Protein AF-A0A2V8MQG1-F1 (afdb_monomer)

Foldseek 3Di:
DDDPPPDQWDQDPVRFIDGPPPRAGLVRVCVVVVVQDSVNSVVVVVVCVVCVVVVVVVVVVVVVVVVVVVVPDDQDPVNVVVVVVVVVVVVVD

pLDDT: mean 71.58, std 17.95, range [27.94, 92.44]

Secondary structure (DSSP, 8-state):
-------SEEE-TTS-EEETTT---HHHHHHH-TTS-HHHHHHHHHHHHHTHHHHHHHHHHHHHHHHHHHHHS---HHHHHHHHHHHHHHH--

Solvent-accessible surface area (backbone atoms only — not comparable to full-atom values): 5727 Å² total; per-residue (Å²): 136,91,78,85,86,69,63,68,63,46,67,47,101,85,72,49,64,37,39,77,89,66,84,52,51,70,74,48,49,35,72,76,36,76,88,51,49,71,67,56,54,51,50,52,52,52,52,42,67,79,40,39,69,63,52,52,53,48,52,53,50,53,53,50,51,53,50,51,54,59,69,70,50,75,84,44,74,66,59,54,54,53,51,51,54,50,51,57,60,62,73,77,108

Structure (mmCIF, N/CA/C/O backbone):
data_AF-A0A2V8MQG1-F1
#
_entry.id   AF-A0A2V8MQG1-F1
#
loop_
_atom_site.group_PDB
_atom_site.id
_atom_site.type_symbol
_atom_site.label_atom_id
_atom_site.label_alt_id
_atom_site.label_comp_id
_atom_site.label_asym_id
_atom_site.label_entity_id
_atom_site.label_seq_id
_atom_site.pdbx_PDB_ins_code
_atom_site.Cartn_x
_atom_site.Cartn_y
_atom_site.Cartn_z
_atom_site.occupancy
_atom_site.B_iso_or_equiv
_atom_site.auth_seq_id
_atom_site.auth_comp_id
_atom_site.auth_asym_id
_atom_site.auth_atom_id
_atom_site.pdbx_PDB_model_num
ATOM 1 N N . MET A 1 1 ? 0.584 22.951 12.114 1.00 27.94 1 MET A N 1
ATOM 2 C CA . MET A 1 1 ? -0.155 21.784 12.643 1.00 27.94 1 MET A CA 1
ATOM 3 C C . MET A 1 1 ? -0.034 20.698 11.583 1.00 27.94 1 MET A C 1
ATOM 5 O O . MET A 1 1 ? -0.280 20.999 10.425 1.00 27.94 1 MET A O 1
ATOM 9 N N . VAL A 1 2 ? 0.569 19.566 11.946 1.00 35.22 2 VAL A N 1
ATOM 10 C CA . VAL A 1 2 ? 1.416 18.703 11.096 1.00 35.22 2 VAL A CA 1
ATOM 11 C C . VAL A 1 2 ? 0.609 17.685 10.285 1.00 35.22 2 VAL A C 1
ATOM 13 O O . VAL A 1 2 ? -0.196 16.970 10.868 1.00 35.22 2 VAL A O 1
ATOM 16 N N . ALA A 1 3 ? 0.902 17.556 8.989 1.00 28.27 3 ALA A N 1
ATOM 17 C CA . ALA A 1 3 ? 0.665 16.336 8.212 1.00 28.27 3 ALA A CA 1
ATOM 18 C C . ALA A 1 3 ? 1.657 16.299 7.037 1.00 28.27 3 ALA A C 1
ATOM 20 O O . ALA A 1 3 ? 1.369 16.757 5.935 1.00 28.27 3 ALA A O 1
ATOM 21 N N . ALA A 1 4 ? 2.876 15.836 7.316 1.00 35.56 4 ALA A N 1
ATOM 22 C CA . ALA A 1 4 ? 3.882 15.572 6.298 1.00 35.56 4 ALA A CA 1
ATOM 23 C C . ALA A 1 4 ? 3.519 14.267 5.571 1.00 35.56 4 ALA A C 1
ATOM 25 O O . ALA A 1 4 ? 3.865 13.184 6.033 1.00 35.56 4 ALA A O 1
ATOM 26 N N . LEU A 1 5 ? 2.828 14.375 4.436 1.00 41.69 5 LEU A N 1
ATOM 27 C CA . LEU A 1 5 ? 2.846 13.358 3.380 1.00 41.69 5 LEU A CA 1
ATOM 28 C C . LEU A 1 5 ? 4.164 13.514 2.604 1.00 41.69 5 LEU A C 1
ATOM 30 O O . LEU A 1 5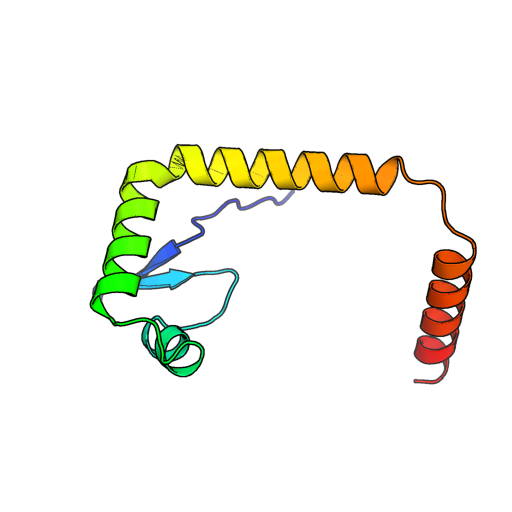 ? 4.190 13.918 1.447 1.00 41.69 5 LEU A O 1
ATOM 34 N N . ASN A 1 6 ? 5.283 13.278 3.289 1.00 41.28 6 ASN A N 1
ATOM 35 C CA . ASN A 1 6 ? 6.590 13.228 2.649 1.00 41.28 6 ASN A CA 1
ATOM 36 C C . ASN A 1 6 ? 6.810 11.796 2.165 1.00 41.28 6 ASN A C 1
ATOM 38 O O . ASN A 1 6 ? 7.008 10.896 2.977 1.00 41.28 6 ASN A O 1
ATOM 42 N N . SER A 1 7 ? 6.729 11.627 0.845 1.00 46.34 7 SER A N 1
ATOM 43 C CA . SER A 1 7 ? 7.427 10.617 0.045 1.00 46.34 7 SER A CA 1
ATOM 44 C C . SER A 1 7 ? 7.559 9.237 0.702 1.00 46.34 7 SER A C 1
ATOM 46 O O . SER A 1 7 ? 8.503 8.960 1.439 1.00 46.34 7 SER A O 1
ATOM 48 N N . LEU A 1 8 ? 6.630 8.331 0.385 1.00 52.06 8 LEU A N 1
ATOM 49 C CA . LEU A 1 8 ? 6.628 6.966 0.923 1.00 52.06 8 LEU A CA 1
ATOM 50 C C . LEU A 1 8 ? 7.845 6.132 0.474 1.00 52.06 8 LEU A C 1
ATOM 52 O O . LEU A 1 8 ? 8.119 5.094 1.079 1.00 52.06 8 LEU A O 1
ATOM 56 N N . VAL A 1 9 ? 8.612 6.596 -0.523 1.00 49.50 9 VAL A N 1
ATOM 57 C CA . VAL A 1 9 ? 9.888 5.987 -0.906 1.00 49.50 9 VAL A CA 1
ATOM 58 C C . VAL A 1 9 ? 10.966 7.044 -1.193 1.00 49.50 9 VAL A C 1
ATOM 60 O O . VAL A 1 9 ? 10.841 7.798 -2.155 1.00 49.50 9 VAL A O 1
ATOM 63 N N . GLU A 1 10 ? 12.036 7.092 -0.393 1.00 53.31 10 GLU A N 1
ATOM 64 C CA . GLU A 1 10 ? 13.193 7.987 -0.591 1.00 53.31 10 GLU A CA 1
ATOM 65 C C . GLU A 1 10 ? 14.398 7.204 -1.127 1.00 53.31 10 GLU A C 1
ATOM 67 O O . GLU A 1 10 ? 14.731 6.148 -0.604 1.00 53.31 10 GLU A O 1
ATOM 72 N N . VAL A 1 11 ? 15.065 7.687 -2.174 1.00 52.59 11 VAL A N 1
ATOM 73 C CA . VAL A 1 11 ? 16.276 7.046 -2.717 1.00 52.59 11 VAL A CA 1
ATOM 74 C C . VAL A 1 11 ? 17.503 7.766 -2.159 1.00 52.59 11 VAL A C 1
ATOM 76 O O . VAL A 1 11 ? 17.607 8.982 -2.301 1.00 52.59 11 VAL A O 1
ATOM 79 N N . ASP A 1 12 ? 18.416 7.040 -1.511 1.00 60.59 12 ASP A N 1
ATOM 80 C CA . ASP A 1 12 ? 19.662 7.622 -0.992 1.00 60.59 12 ASP A CA 1
ATOM 81 C C . ASP A 1 12 ? 20.695 7.909 -2.102 1.00 60.59 12 ASP A C 1
ATOM 83 O O . ASP A 1 12 ? 20.553 7.475 -3.246 1.00 60.59 12 ASP A O 1
ATOM 87 N N . GLU A 1 13 ? 21.779 8.622 -1.766 1.00 50.47 13 GLU A N 1
ATOM 88 C CA . GLU A 1 13 ? 22.885 8.954 -2.690 1.00 50.47 13 GLU A CA 1
ATOM 89 C C . GLU A 1 13 ? 23.588 7.716 -3.291 1.00 50.47 13 GLU A C 1
ATOM 91 O O . GLU A 1 13 ? 24.386 7.840 -4.218 1.00 50.47 13 GLU A O 1
ATOM 96 N N . SER A 1 14 ? 23.286 6.513 -2.791 1.00 55.69 14 SER A N 1
ATOM 97 C CA . SER A 1 14 ? 23.784 5.234 -3.308 1.00 55.69 14 SER A CA 1
ATOM 98 C C . SER A 1 14 ? 22.788 4.528 -4.242 1.00 55.69 14 SER A C 1
ATOM 100 O O . SER A 1 14 ? 23.064 3.417 -4.698 1.00 55.69 14 SER A O 1
ATOM 102 N N . GLY A 1 15 ? 21.637 5.143 -4.537 1.00 57.25 15 GLY A N 1
ATOM 103 C CA . GLY A 1 15 ? 20.597 4.585 -5.401 1.00 57.25 15 GLY A CA 1
ATOM 104 C C . GLY A 1 15 ? 19.700 3.548 -4.718 1.00 57.25 15 GLY A C 1
ATOM 105 O O . GLY A 1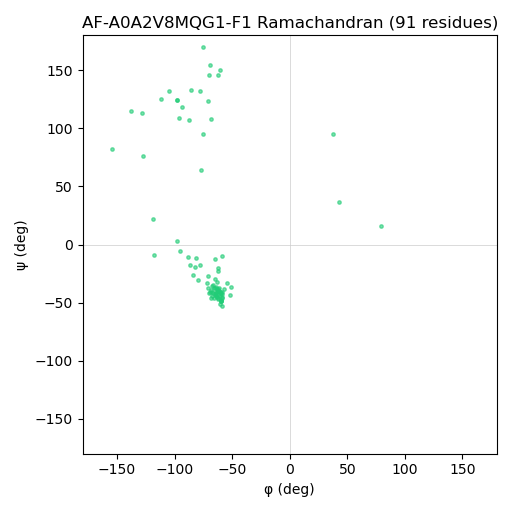 15 ? 19.021 2.785 -5.406 1.00 57.25 15 GLY A O 1
ATOM 106 N N . VAL A 1 16 ? 19.693 3.473 -3.382 1.00 56.31 16 VAL A N 1
ATOM 107 C CA . VAL A 1 16 ? 18.869 2.513 -2.637 1.00 56.31 16 VAL A CA 1
ATOM 108 C C . VAL A 1 16 ? 17.584 3.182 -2.160 1.00 56.31 16 VAL A C 1
ATOM 110 O O . VAL A 1 16 ? 17.620 4.190 -1.464 1.00 56.31 16 VAL A O 1
ATOM 113 N N . ALA A 1 17 ? 16.446 2.5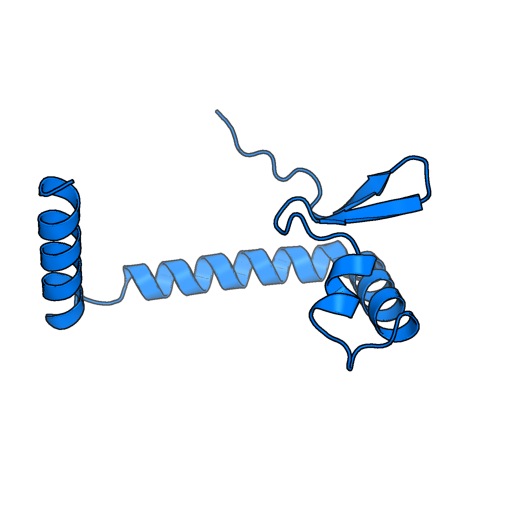91 -2.522 1.00 56.38 17 ALA A N 1
ATOM 114 C CA . ALA A 1 17 ? 15.116 3.039 -2.122 1.00 56.38 17 ALA A CA 1
ATOM 115 C C . ALA A 1 17 ? 14.773 2.629 -0.672 1.00 56.38 17 ALA A C 1
ATOM 117 O O . ALA A 1 17 ? 14.925 1.465 -0.284 1.00 56.38 17 ALA A O 1
ATOM 118 N N . TRP A 1 18 ? 14.276 3.584 0.111 1.00 51.03 18 TRP A N 1
ATOM 119 C CA . TRP A 1 18 ? 13.868 3.493 1.512 1.00 51.03 18 TRP A CA 1
ATOM 120 C C . TRP A 1 18 ? 12.357 3.649 1.625 1.00 51.03 18 TRP A C 1
ATOM 122 O O . TRP A 1 18 ? 11.842 4.671 1.202 1.00 51.03 18 TRP A O 1
ATOM 132 N N . ILE A 1 19 ? 11.647 2.707 2.256 1.00 53.69 19 ILE A N 1
ATOM 133 C CA . ILE A 1 19 ? 10.219 2.876 2.583 1.00 53.69 19 ILE A CA 1
ATOM 134 C C . ILE A 1 19 ? 10.099 3.377 4.024 1.00 53.69 19 ILE A C 1
ATOM 136 O O . ILE A 1 19 ? 10.348 2.621 4.972 1.00 53.69 19 ILE A O 1
ATOM 140 N N . SER A 1 20 ? 9.707 4.641 4.192 1.00 48.38 20 SER A N 1
ATOM 141 C CA . SER A 1 20 ? 9.657 5.344 5.486 1.00 48.38 20 SER A CA 1
ATOM 142 C C . SER A 1 20 ? 8.687 4.708 6.498 1.00 48.38 20 SER A C 1
ATOM 144 O O . SER A 1 20 ? 8.892 4.829 7.704 1.00 48.38 20 SER A O 1
ATOM 146 N N . GLY A 1 21 ? 7.693 3.940 6.035 1.00 45.31 21 GLY A N 1
ATOM 147 C CA . GLY A 1 21 ? 6.742 3.219 6.891 1.00 45.31 21 GLY A CA 1
ATOM 148 C C . GLY A 1 21 ? 7.171 1.821 7.368 1.00 45.31 21 GLY A C 1
ATOM 149 O O . GLY A 1 21 ? 6.590 1.319 8.327 1.00 45.31 21 GLY A O 1
ATOM 150 N N . ALA A 1 22 ? 8.164 1.175 6.736 1.00 43.03 22 ALA A N 1
ATOM 151 C CA . ALA A 1 22 ? 8.442 -0.257 6.949 1.00 43.03 22 ALA A CA 1
ATOM 152 C C . ALA A 1 22 ? 9.825 -0.582 7.545 1.00 43.03 22 ALA A C 1
ATOM 154 O O . ALA A 1 22 ? 10.071 -1.739 7.886 1.00 43.03 22 ALA A O 1
ATOM 155 N N . ASN A 1 23 ? 10.738 0.394 7.663 1.00 43.50 23 ASN A N 1
ATOM 156 C CA . ASN A 1 23 ? 12.105 0.222 8.198 1.00 43.50 23 ASN A CA 1
ATOM 157 C C . ASN A 1 23 ? 12.825 -1.056 7.695 1.00 43.50 23 ASN A C 1
ATOM 159 O O . ASN A 1 23 ? 13.526 -1.738 8.442 1.00 43.50 23 ASN A O 1
ATOM 163 N N . THR A 1 24 ? 12.604 -1.426 6.431 1.00 45.84 24 THR A N 1
ATOM 164 C CA . THR A 1 24 ? 13.049 -2.701 5.855 1.00 45.84 24 THR A CA 1
ATOM 165 C C . THR A 1 24 ? 13.805 -2.413 4.563 1.00 45.84 24 THR A C 1
ATOM 167 O O . THR A 1 24 ? 13.230 -1.933 3.590 1.00 45.84 24 THR A O 1
ATOM 170 N N . LYS A 1 25 ? 15.115 -2.692 4.546 1.00 56.28 25 LYS A N 1
ATOM 171 C CA . LYS A 1 25 ? 15.951 -2.597 3.335 1.00 56.28 25 LYS A CA 1
ATOM 172 C C . LYS A 1 25 ? 15.423 -3.562 2.262 1.00 56.28 25 LYS A C 1
ATOM 174 O O . LYS A 1 25 ? 14.972 -4.649 2.601 1.00 56.28 25 LYS A O 1
ATOM 179 N N . VAL A 1 26 ? 15.593 -3.262 0.972 1.00 54.59 26 VAL A N 1
ATOM 180 C CA . VAL A 1 26 ? 15.263 -4.196 -0.138 1.00 54.59 26 VAL A CA 1
ATOM 181 C C . VAL A 1 26 ? 15.894 -5.589 0.066 1.00 54.59 26 VAL A C 1
ATOM 183 O O . VAL A 1 26 ? 15.267 -6.618 -0.177 1.00 54.59 26 VAL A O 1
ATOM 186 N N . LYS A 1 27 ? 17.114 -5.637 0.622 1.00 52.09 27 LYS A N 1
ATOM 187 C CA . LYS A 1 27 ? 17.790 -6.887 1.024 1.00 52.09 27 LYS A CA 1
ATOM 188 C C . LYS A 1 27 ? 17.059 -7.660 2.130 1.00 52.09 27 LYS A C 1
ATOM 190 O O . LYS A 1 27 ? 17.110 -8.884 2.163 1.00 52.09 27 LYS A O 1
ATOM 195 N N . GLU A 1 28 ? 16.387 -6.953 3.026 1.00 55.19 28 GLU A N 1
ATOM 196 C CA . GLU A 1 28 ? 15.625 -7.524 4.133 1.00 55.19 28 GLU A CA 1
ATOM 197 C C . GLU A 1 28 ? 14.252 -8.042 3.666 1.00 55.19 28 GLU A C 1
ATOM 199 O O . GLU A 1 28 ? 13.802 -9.075 4.156 1.00 55.19 28 GLU A O 1
ATOM 204 N N . MET A 1 29 ? 13.644 -7.439 2.633 1.00 56.91 29 MET A N 1
ATOM 205 C CA . MET A 1 29 ? 12.426 -7.984 2.011 1.00 56.91 29 MET A CA 1
ATOM 206 C C . MET A 1 29 ? 12.647 -9.367 1.395 1.00 56.91 29 MET A C 1
ATOM 208 O O . MET A 1 29 ? 11.811 -10.249 1.554 1.00 56.91 29 MET A O 1
ATOM 212 N N . HIS A 1 30 ? 13.789 -9.603 0.749 1.00 57.31 30 HIS A N 1
ATOM 213 C CA . HIS A 1 30 ? 14.129 -10.938 0.240 1.00 57.31 30 HIS A CA 1
ATOM 214 C C . HIS A 1 30 ? 14.325 -11.964 1.348 1.00 57.31 30 HIS A C 1
ATOM 216 O O . HIS A 1 30 ? 13.941 -13.122 1.212 1.00 57.31 30 HIS A O 1
ATOM 222 N N . ARG A 1 31 ? 14.917 -11.530 2.465 1.00 58.94 31 ARG A N 1
ATOM 223 C CA . ARG A 1 31 ? 15.118 -12.380 3.638 1.00 58.94 31 ARG A CA 1
ATOM 224 C C . ARG A 1 31 ? 13.779 -12.813 4.241 1.00 58.94 31 ARG A C 1
ATOM 226 O O . ARG A 1 31 ? 13.666 -13.944 4.703 1.00 58.94 31 ARG A O 1
ATOM 233 N N . GLN A 1 32 ? 12.781 -11.929 4.217 1.00 64.31 32 GLN A N 1
ATOM 234 C CA . GLN A 1 32 ? 11.427 -12.189 4.718 1.00 64.31 32 GLN A CA 1
ATOM 235 C C . GLN A 1 32 ? 10.525 -12.898 3.692 1.00 64.31 32 GLN A C 1
ATOM 237 O O . GLN A 1 32 ? 9.638 -13.656 4.078 1.00 64.31 32 GLN A O 1
ATOM 242 N N . HIS A 1 33 ? 10.798 -12.734 2.394 1.00 64.88 33 HIS A N 1
ATOM 243 C CA . HIS A 1 33 ? 10.079 -13.376 1.292 1.00 64.88 33 HIS A CA 1
ATOM 244 C C . HIS A 1 33 ? 11.053 -14.101 0.344 1.00 64.88 33 HIS A C 1
ATOM 246 O O . HIS A 1 33 ? 11.301 -13.630 -0.768 1.00 64.88 33 HIS A O 1
ATOM 252 N N . PRO A 1 34 ? 11.580 -15.282 0.736 1.00 71.81 34 PRO A N 1
ATOM 253 C CA . PRO A 1 34 ? 12.614 -15.991 -0.033 1.00 71.81 34 PRO A CA 1
ATOM 254 C C . PRO A 1 34 ? 12.168 -16.430 -1.433 1.00 71.81 34 PRO A C 1
ATOM 256 O O . PRO A 1 34 ? 12.992 -16.717 -2.295 1.00 71.81 34 PRO A O 1
ATOM 259 N N . HIS A 1 35 ? 10.853 -16.507 -1.654 1.00 76.25 35 HIS A N 1
ATOM 260 C CA . HIS A 1 35 ? 10.233 -16.887 -2.923 1.00 76.25 35 HIS A CA 1
ATOM 261 C C . HIS A 1 35 ? 10.152 -15.729 -3.929 1.00 76.25 35 HIS A C 1
ATOM 263 O O . HIS A 1 35 ? 9.843 -15.967 -5.094 1.00 76.25 35 HIS A O 1
ATOM 269 N N . LEU A 1 36 ? 10.419 -14.490 -3.504 1.00 77.56 36 LEU A N 1
ATOM 270 C CA . LEU A 1 36 ? 10.480 -13.335 -4.393 1.00 77.56 36 LEU A CA 1
ATOM 271 C C . LEU A 1 36 ? 11.921 -13.119 -4.841 1.00 77.56 36 LEU A C 1
ATOM 273 O O . LEU A 1 36 ? 12.806 -12.850 -4.029 1.00 77.56 36 LEU A O 1
ATOM 277 N N . SER A 1 37 ? 12.161 -13.218 -6.145 1.00 81.44 37 SER A N 1
ATOM 278 C CA . SER A 1 37 ? 13.467 -12.900 -6.721 1.00 81.44 37 SER A CA 1
ATOM 279 C C . SER A 1 37 ? 13.760 -11.399 -6.642 1.00 81.44 37 SER A C 1
ATOM 281 O O . SER A 1 37 ? 12.852 -10.567 -6.672 1.00 81.44 37 SER A O 1
ATOM 283 N N . MET A 1 38 ? 15.047 -11.038 -6.624 1.00 74.88 38 MET A N 1
ATOM 284 C CA . MET A 1 38 ? 15.485 -9.638 -6.737 1.00 74.88 38 MET A CA 1
ATOM 285 C C . MET A 1 38 ? 14.861 -8.934 -7.943 1.00 74.88 38 MET A C 1
ATOM 287 O O . MET A 1 3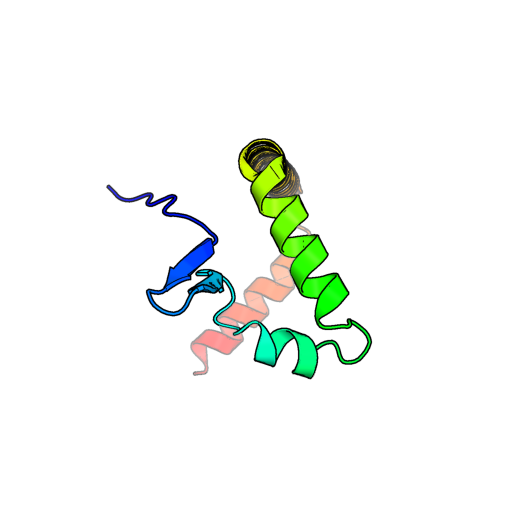8 ? 14.378 -7.814 -7.816 1.00 74.88 38 MET A O 1
ATOM 291 N N . ALA A 1 39 ? 14.812 -9.609 -9.094 1.00 80.94 39 ALA A N 1
ATOM 292 C CA . ALA A 1 39 ? 14.223 -9.060 -10.310 1.00 80.94 39 ALA A CA 1
ATOM 293 C C . ALA A 1 39 ? 12.734 -8.719 -10.135 1.00 80.94 39 ALA A C 1
ATOM 295 O O . ALA A 1 39 ? 12.299 -7.662 -10.577 1.00 80.94 39 ALA A O 1
ATOM 296 N N . GLN A 1 40 ? 11.964 -9.566 -9.445 1.00 80.69 40 GLN A N 1
ATOM 297 C CA . GLN A 1 40 ? 10.549 -9.305 -9.162 1.00 80.69 40 GLN A CA 1
ATOM 298 C C . GLN A 1 40 ? 10.355 -8.138 -8.193 1.00 80.69 40 GLN A C 1
ATOM 300 O O . GLN A 1 40 ? 9.452 -7.333 -8.398 1.00 80.69 40 GLN A O 1
ATOM 305 N N . ILE A 1 41 ? 11.208 -8.012 -7.171 1.00 79.75 41 ILE A N 1
ATOM 306 C CA . ILE A 1 41 ? 11.151 -6.876 -6.240 1.00 79.75 41 ILE A CA 1
ATOM 307 C C . ILE A 1 41 ? 11.454 -5.569 -6.983 1.00 79.75 41 ILE A C 1
ATOM 309 O O . ILE A 1 41 ? 10.722 -4.595 -6.837 1.00 79.75 41 ILE A O 1
ATOM 313 N N . HIS A 1 42 ? 12.481 -5.556 -7.837 1.00 80.25 42 HIS A N 1
ATOM 314 C CA . HIS A 1 42 ? 12.792 -4.389 -8.663 1.00 80.25 42 HIS A CA 1
ATOM 315 C C . HIS A 1 42 ? 11.680 -4.059 -9.664 1.00 80.25 42 HIS A C 1
ATOM 317 O O . HIS A 1 42 ? 11.344 -2.889 -9.815 1.00 80.25 42 HIS A O 1
ATOM 323 N N . ALA A 1 43 ? 11.075 -5.063 -10.304 1.00 85.12 43 ALA A N 1
ATOM 324 C CA . ALA A 1 43 ? 9.954 -4.856 -11.218 1.00 85.12 43 ALA A CA 1
ATOM 325 C C . ALA A 1 43 ? 8.729 -4.263 -10.505 1.00 85.12 43 ALA A C 1
ATOM 3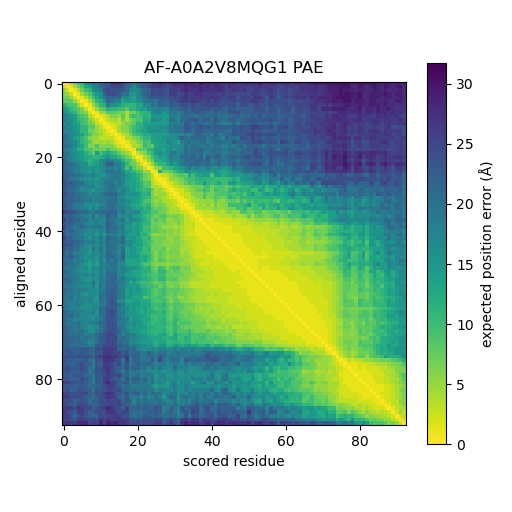27 O O . ALA A 1 43 ? 8.102 -3.347 -11.028 1.00 85.12 43 ALA A O 1
ATOM 328 N N . ALA A 1 44 ? 8.417 -4.734 -9.294 1.00 83.62 44 ALA A N 1
ATOM 329 C CA . ALA A 1 44 ? 7.319 -4.197 -8.495 1.00 83.62 44 ALA A CA 1
ATOM 330 C C . ALA A 1 44 ? 7.556 -2.731 -8.097 1.00 83.62 44 ALA A C 1
ATOM 332 O O . ALA A 1 44 ? 6.644 -1.914 -8.190 1.00 83.62 44 ALA A O 1
ATOM 333 N N . LEU A 1 45 ? 8.784 -2.384 -7.697 1.00 83.25 45 LEU A N 1
ATOM 334 C CA . LEU A 1 45 ? 9.145 -1.002 -7.373 1.00 83.25 45 LEU A CA 1
ATOM 335 C C . LEU A 1 45 ? 9.110 -0.096 -8.608 1.00 83.25 45 LEU A C 1
ATOM 337 O O . LEU A 1 45 ? 8.603 1.017 -8.523 1.00 83.25 45 LEU A O 1
ATOM 341 N N . ALA A 1 46 ? 9.604 -0.569 -9.755 1.00 87.62 46 ALA A N 1
ATOM 342 C CA . ALA A 1 46 ? 9.540 0.180 -11.009 1.00 87.62 46 ALA A CA 1
ATOM 343 C C . ALA A 1 46 ? 8.087 0.482 -11.403 1.00 87.62 46 ALA A C 1
ATOM 345 O O . ALA A 1 46 ? 7.744 1.638 -11.633 1.00 87.62 46 ALA A O 1
ATOM 346 N N . TYR A 1 47 ? 7.222 -0.535 -11.362 1.00 87.88 47 TYR A N 1
ATOM 347 C CA . TYR A 1 47 ? 5.794 -0.374 -11.625 1.00 87.88 47 TYR A CA 1
ATOM 348 C C . TYR A 1 47 ? 5.136 0.616 -10.654 1.00 87.88 47 TYR A C 1
ATOM 350 O O . TYR A 1 47 ? 4.331 1.448 -11.064 1.00 87.88 47 TYR A O 1
ATOM 358 N N . TYR A 1 48 ? 5.496 0.569 -9.367 1.00 85.12 48 TYR A N 1
ATOM 359 C CA . TYR A 1 48 ? 4.988 1.532 -8.393 1.00 85.12 48 TYR A CA 1
ATOM 360 C C . TYR A 1 48 ? 5.356 2.966 -8.769 1.00 85.12 48 TYR A C 1
ATOM 362 O O . TYR A 1 48 ? 4.485 3.824 -8.768 1.00 85.12 48 TYR A O 1
ATOM 370 N N . TYR A 1 49 ? 6.612 3.236 -9.125 1.00 84.69 49 TYR A N 1
ATOM 371 C CA . TYR A 1 49 ? 7.031 4.593 -9.479 1.00 84.69 49 TYR A CA 1
ATOM 372 C C . TYR A 1 49 ? 6.389 5.103 -10.770 1.00 84.69 49 TYR A C 1
ATOM 374 O O . TYR A 1 49 ? 6.068 6.285 -10.863 1.00 84.69 49 TYR A O 1
ATOM 382 N N . GLU A 1 50 ? 6.159 4.224 -11.745 1.00 92.19 50 GLU A N 1
ATOM 383 C CA . GLU A 1 50 ? 5.438 4.565 -12.976 1.00 92.19 50 GLU A CA 1
ATOM 384 C C . GLU A 1 50 ? 3.966 4.926 -12.710 1.00 92.19 50 GLU A C 1
ATOM 386 O O . GLU A 1 50 ? 3.400 5.759 -13.416 1.00 92.19 50 GLU A O 1
ATOM 391 N N . HIS A 1 51 ? 3.363 4.353 -11.663 1.00 92.19 51 HIS A N 1
ATOM 392 C CA . HIS A 1 51 ? 1.943 4.500 -11.322 1.00 92.19 51 HIS A CA 1
ATOM 393 C C . HIS A 1 51 ? 1.700 5.133 -9.946 1.00 92.19 51 HIS A C 1
ATOM 395 O O . HIS A 1 51 ? 0.630 4.962 -9.357 1.00 92.19 51 HIS A O 1
ATOM 401 N N . GLN A 1 52 ? 2.681 5.867 -9.419 1.00 87.00 52 GLN A N 1
ATOM 402 C CA . GLN A 1 52 ? 2.700 6.245 -8.008 1.00 87.00 52 GLN A CA 1
ATOM 403 C C . GLN A 1 52 ? 1.459 7.046 -7.608 1.00 87.00 52 GLN A C 1
ATOM 405 O O . GLN A 1 52 ? 0.822 6.731 -6.611 1.00 87.00 52 GLN A O 1
ATOM 410 N N . ALA A 1 53 ? 1.081 8.042 -8.410 1.00 89.44 53 ALA A N 1
ATOM 411 C CA . ALA A 1 53 ? -0.070 8.889 -8.113 1.00 89.44 53 ALA A CA 1
ATOM 412 C C . ALA A 1 53 ? -1.384 8.094 -8.045 1.00 89.44 53 ALA A C 1
ATOM 414 O O . ALA A 1 53 ? -2.214 8.346 -7.175 1.00 89.44 53 ALA A O 1
ATOM 415 N N . ASP A 1 54 ? -1.577 7.123 -8.938 1.00 92.44 54 ASP A N 1
ATOM 416 C CA . ASP A 1 54 ? -2.793 6.308 -8.967 1.00 92.44 54 ASP A CA 1
ATOM 417 C C . ASP A 1 54 ? -2.855 5.369 -7.761 1.00 92.44 54 ASP A C 1
ATOM 419 O O . ASP A 1 54 ? -3.906 5.222 -7.135 1.00 92.44 54 ASP A O 1
ATOM 423 N N . ILE A 1 55 ? -1.715 4.769 -7.412 1.00 90.62 55 ILE A N 1
ATOM 424 C CA . ILE A 1 55 ? -1.597 3.857 -6.275 1.00 90.62 55 ILE A CA 1
ATOM 425 C C . ILE A 1 55 ? -1.765 4.619 -4.956 1.00 90.62 55 ILE A C 1
ATOM 427 O O . ILE A 1 55 ? -2.552 4.187 -4.117 1.00 90.62 55 ILE A O 1
ATOM 431 N N . ASP A 1 56 ? -1.105 5.766 -4.789 1.00 90.62 56 ASP A N 1
ATOM 432 C CA . ASP A 1 56 ? -1.225 6.607 -3.593 1.00 90.62 56 ASP A CA 1
ATOM 433 C C . ASP A 1 56 ? -2.679 7.075 -3.399 1.00 90.62 56 ASP A C 1
ATOM 435 O O . ASP A 1 56 ? -3.238 6.942 -2.308 1.00 90.62 56 ASP A O 1
ATOM 439 N N . ASN A 1 57 ? -3.341 7.511 -4.477 1.00 90.69 57 ASN A N 1
ATOM 440 C CA . ASN A 1 57 ? -4.760 7.875 -4.445 1.00 90.69 57 ASN A CA 1
ATOM 441 C C . ASN A 1 57 ? -5.667 6.691 -4.075 1.00 90.69 57 ASN A C 1
ATOM 443 O O . ASN A 1 57 ? -6.673 6.875 -3.388 1.00 90.69 57 ASN A O 1
ATOM 447 N N . GLN A 1 58 ? -5.364 5.482 -4.557 1.00 92.25 58 GLN A N 1
ATOM 448 C CA . GLN A 1 58 ? -6.139 4.288 -4.219 1.00 92.25 58 GLN A CA 1
ATOM 449 C C . GLN A 1 58 ? -5.965 3.919 -2.744 1.00 92.25 58 GLN A C 1
ATOM 451 O O . GLN A 1 58 ? -6.955 3.675 -2.061 1.00 92.25 58 GLN A O 1
ATOM 456 N N . ILE A 1 59 ? -4.730 3.954 -2.239 1.00 89.69 59 ILE A N 1
ATOM 457 C CA . ILE A 1 59 ? -4.419 3.688 -0.830 1.00 89.69 59 ILE A CA 1
ATOM 458 C C . ILE A 1 59 ? -5.171 4.664 0.078 1.00 89.69 59 ILE A C 1
ATOM 460 O O . ILE A 1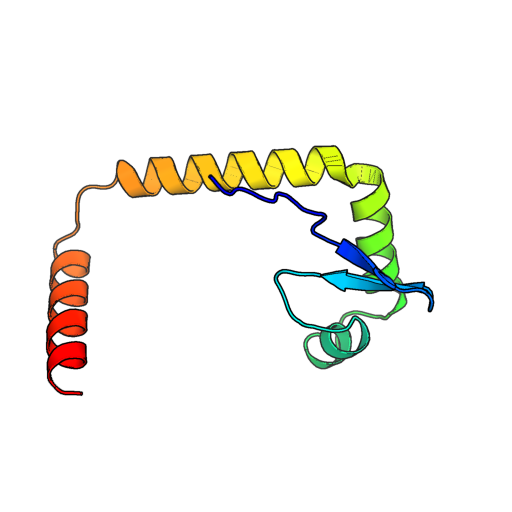 59 ? -5.763 4.245 1.073 1.00 89.69 59 ILE A O 1
ATOM 464 N N . GLU A 1 60 ? -5.180 5.955 -0.260 1.00 90.62 60 GLU A N 1
ATOM 465 C CA . GLU A 1 60 ? -5.893 6.968 0.520 1.00 90.62 60 GLU A CA 1
ATOM 466 C C . GLU A 1 60 ? -7.406 6.703 0.541 1.00 90.62 60 GLU A C 1
ATOM 468 O O . GLU A 1 60 ? -8.024 6.702 1.610 1.00 90.62 60 GLU A O 1
ATOM 473 N N . LYS A 1 61 ? -8.005 6.405 -0.618 1.00 90.31 61 LYS A N 1
ATOM 474 C CA . LYS A 1 61 ? -9.434 6.069 -0.718 1.00 90.31 61 LYS A CA 1
ATOM 475 C C . LYS A 1 61 ? -9.796 4.841 0.108 1.00 90.31 61 LYS A C 1
ATOM 477 O O . LYS A 1 61 ? -10.745 4.906 0.887 1.00 90.31 61 LYS A O 1
ATOM 482 N N . ASP A 1 62 ? -9.026 3.765 -0.022 1.00 89.56 62 ASP A N 1
ATOM 483 C CA . ASP A 1 62 ? -9.249 2.522 0.719 1.00 89.56 62 ASP A CA 1
ATOM 484 C C . ASP A 1 62 ? -9.151 2.770 2.229 1.00 89.56 62 A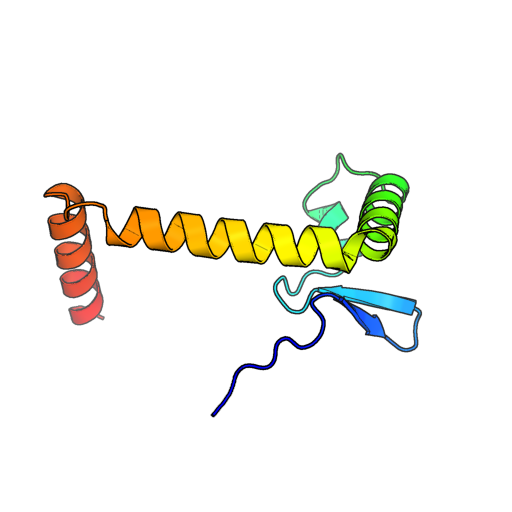SP A C 1
ATOM 486 O O . ASP A 1 62 ? -9.960 2.274 3.016 1.00 89.56 62 ASP A O 1
ATOM 490 N N . TRP A 1 63 ? -8.182 3.587 2.650 1.00 89.12 63 TRP A N 1
ATOM 491 C CA . TRP A 1 63 ? -8.006 3.943 4.053 1.00 89.12 63 TRP A CA 1
ATOM 492 C C . TRP A 1 63 ? -9.197 4.736 4.601 1.00 89.12 63 TRP A C 1
ATOM 494 O O . TRP A 1 63 ? -9.681 4.453 5.704 1.00 89.12 63 TRP A O 1
ATOM 504 N N . HIS A 1 64 ? -9.706 5.700 3.832 1.00 88.19 64 HIS A N 1
ATOM 505 C CA . HIS A 1 64 ? -10.919 6.430 4.188 1.00 88.19 64 HIS A CA 1
ATOM 506 C C . HIS A 1 64 ? -12.136 5.509 4.269 1.00 88.19 64 HIS A C 1
ATOM 508 O O . HIS A 1 64 ? -12.859 5.554 5.265 1.00 88.19 64 HIS A O 1
ATOM 514 N N . GLU A 1 65 ? -12.334 4.637 3.282 1.00 90.69 65 GLU A N 1
ATOM 515 C CA . GLU A 1 65 ? -13.458 3.702 3.248 1.00 90.69 65 GLU A CA 1
ATOM 516 C C . GLU A 1 65 ? -13.449 2.766 4.463 1.00 90.69 65 GLU A C 1
ATOM 518 O O . GLU A 1 65 ? -14.453 2.645 5.171 1.00 90.69 65 GLU A O 1
ATOM 523 N N . VAL A 1 66 ? -12.302 2.154 4.769 1.00 90.69 66 VAL A N 1
ATOM 524 C CA . VAL A 1 66 ? -12.155 1.265 5.929 1.00 90.69 66 VAL A CA 1
ATOM 525 C C . VAL A 1 66 ? -12.454 2.002 7.234 1.00 90.69 66 VAL A C 1
ATOM 527 O O . VAL A 1 66 ? -13.142 1.456 8.101 1.00 90.69 66 VAL A O 1
ATOM 530 N N . ASN A 1 67 ? -11.985 3.241 7.385 1.00 87.06 67 ASN A N 1
ATOM 531 C CA . ASN A 1 67 ? -12.257 4.039 8.579 1.00 87.06 67 ASN A CA 1
ATOM 532 C C . ASN A 1 67 ? -13.732 4.421 8.706 1.00 87.06 67 ASN A C 1
ATOM 534 O O . ASN A 1 67 ? -14.287 4.350 9.805 1.00 87.06 67 ASN A O 1
ATOM 538 N N . GLU A 1 68 ? -14.390 4.784 7.607 1.00 90.25 68 GLU A N 1
ATOM 539 C CA . GLU A 1 68 ? -15.823 5.055 7.623 1.00 90.25 68 GLU A CA 1
ATOM 540 C C . GLU A 1 68 ? -16.628 3.808 7.994 1.00 90.25 68 GLU A C 1
ATOM 542 O O . GLU A 1 68 ? -17.519 3.876 8.843 1.00 90.25 68 GLU A O 1
ATOM 547 N N . LEU A 1 69 ? -16.299 2.654 7.411 1.00 88.19 69 LEU A N 1
ATOM 548 C CA . LEU A 1 69 ? -16.936 1.383 7.750 1.00 88.19 69 LEU A CA 1
ATOM 549 C C . LEU A 1 69 ? -16.717 1.027 9.223 1.00 88.19 69 LEU A C 1
ATOM 551 O O . LEU A 1 69 ? -17.657 0.622 9.910 1.00 88.19 69 LEU A O 1
ATOM 555 N N . ALA A 1 70 ? -15.501 1.225 9.735 1.00 84.12 70 ALA A N 1
ATOM 556 C CA . ALA A 1 70 ? -15.179 0.991 11.136 1.00 84.12 70 ALA A CA 1
ATOM 557 C C . ALA A 1 70 ? -15.958 1.922 12.080 1.00 84.12 70 ALA A C 1
ATOM 559 O O . ALA A 1 70 ? -16.401 1.465 13.134 1.00 84.12 70 ALA A O 1
ATOM 560 N N . ALA A 1 71 ? -16.155 3.190 11.706 1.00 84.06 71 ALA A N 1
ATOM 561 C CA . ALA A 1 71 ? -16.916 4.167 12.485 1.00 84.06 71 ALA A CA 1
ATOM 562 C C . ALA A 1 71 ? -18.429 3.896 12.469 1.00 84.06 71 ALA A C 1
ATOM 564 O O . ALA A 1 71 ? -19.116 4.152 13.457 1.00 84.06 71 ALA A O 1
ATOM 565 N N . ARG A 1 72 ? -18.956 3.366 11.358 1.00 84.88 72 ARG A N 1
ATOM 566 C CA . ARG A 1 72 ? -20.378 3.012 11.211 1.00 84.88 72 ARG A CA 1
ATOM 567 C C . ARG A 1 72 ? -20.744 1.697 11.895 1.00 84.88 72 ARG A C 1
ATOM 569 O O . ARG A 1 72 ? -21.928 1.442 12.113 1.00 84.88 72 ARG A O 1
ATOM 576 N N . GLN A 1 73 ? -19.770 0.846 12.218 1.00 79.44 73 GLN A N 1
ATOM 577 C CA . GLN A 1 73 ? -20.054 -0.408 12.905 1.00 79.44 73 GLN A CA 1
ATOM 578 C C . GLN A 1 73 ? -20.474 -0.156 14.359 1.00 79.44 73 GLN A C 1
ATOM 580 O O . GLN A 1 73 ? -19.696 0.415 15.128 1.00 79.44 73 GLN A O 1
ATOM 585 N N . PRO A 1 74 ? -21.665 -0.630 14.777 1.00 70.00 74 PRO A N 1
ATOM 586 C CA . PRO A 1 74 ? -22.053 -0.579 16.172 1.00 70.00 74 PRO A CA 1
ATOM 587 C C . PRO A 1 74 ? -21.083 -1.411 17.005 1.00 70.00 74 PRO A C 1
ATOM 589 O O . PRO A 1 74 ? -20.543 -2.438 16.582 1.00 70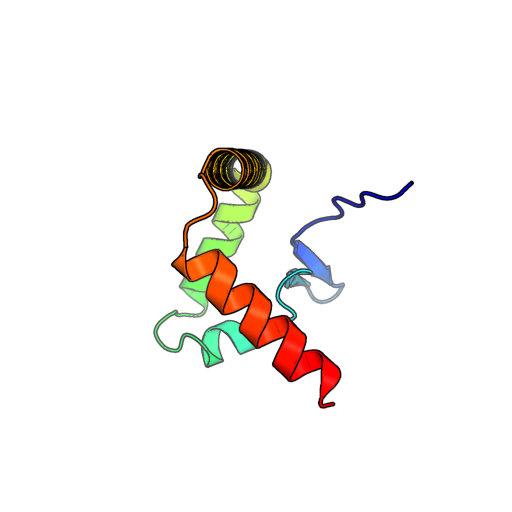.00 74 PRO A O 1
ATOM 592 N N . ASP A 1 75 ? -20.855 -0.930 18.215 1.00 72.56 75 ASP A N 1
ATOM 593 C CA . ASP A 1 75 ? -19.862 -1.487 19.106 1.00 72.56 75 ASP A CA 1
ATOM 594 C C . ASP A 1 75 ? -20.302 -2.884 19.560 1.00 72.56 75 ASP A C 1
ATOM 596 O O . ASP A 1 75 ? -21.272 -3.033 20.304 1.00 72.56 75 ASP A O 1
ATOM 600 N N . SER A 1 76 ? -19.635 -3.930 19.064 1.00 81.25 76 SER A N 1
ATOM 601 C CA . SER A 1 76 ?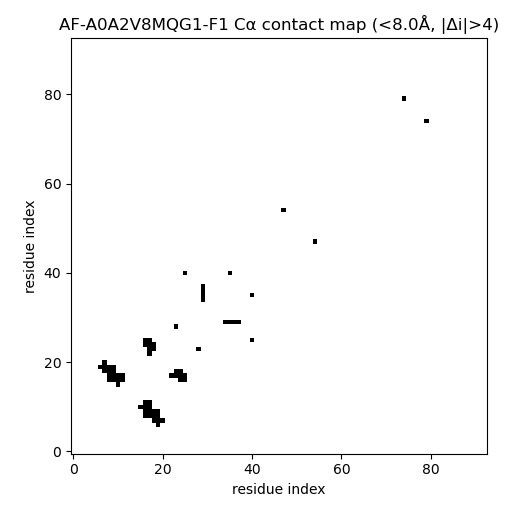 -20.057 -5.291 19.382 1.00 81.25 76 SER A CA 1
ATOM 602 C C . SER A 1 76 ? -19.770 -5.613 20.856 1.00 81.25 76 SER A C 1
ATOM 604 O O . SER A 1 76 ? -18.740 -5.184 21.392 1.00 81.25 76 SER A O 1
ATOM 606 N N . PRO A 1 77 ? -20.614 -6.426 21.519 1.00 80.88 77 PRO A N 1
ATOM 607 C CA . PRO A 1 77 ? -20.393 -6.822 22.913 1.00 80.88 77 PRO A CA 1
ATOM 608 C C . PRO A 1 77 ? -19.008 -7.448 23.155 1.00 80.88 77 PRO A C 1
ATOM 610 O O . PRO A 1 77 ? -18.391 -7.251 24.200 1.00 80.88 77 PRO A O 1
ATOM 613 N N . LEU A 1 78 ? -18.470 -8.162 22.158 1.00 84.25 78 LEU A N 1
ATOM 614 C CA . LEU A 1 78 ? -17.125 -8.736 22.218 1.00 84.25 78 LEU A CA 1
ATOM 615 C C . LEU A 1 78 ? -16.028 -7.659 22.185 1.00 84.25 78 LEU A C 1
ATOM 617 O O . LEU A 1 78 ? -15.056 -7.755 22.932 1.00 84.25 78 LEU A O 1
ATOM 621 N N . ARG A 1 79 ? -16.177 -6.616 21.356 1.00 81.50 79 ARG A N 1
ATOM 622 C CA . ARG A 1 79 ? -15.224 -5.493 21.296 1.00 81.50 79 ARG A CA 1
ATOM 623 C C . ARG A 1 79 ? -15.208 -4.692 22.595 1.00 81.50 79 ARG A C 1
ATOM 625 O O . ARG A 1 79 ? -14.131 -4.290 23.032 1.00 81.50 79 ARG A O 1
ATOM 632 N N . GLN A 1 80 ? -16.365 -4.514 23.231 1.00 82.81 80 GLN A N 1
ATOM 633 C CA . GLN A 1 80 ? -16.465 -3.901 24.558 1.00 82.81 80 GLN A CA 1
ATOM 634 C C . GLN A 1 80 ? -15.662 -4.694 25.592 1.00 82.81 80 GLN A C 1
ATOM 636 O O . GLN A 1 80 ? -14.735 -4.148 26.193 1.00 82.81 80 GLN A O 1
ATOM 641 N N . ARG A 1 81 ? -15.907 -6.006 25.683 1.00 84.25 81 ARG A N 1
ATOM 642 C CA . ARG A 1 81 ? -15.213 -6.895 26.625 1.00 84.25 81 ARG A CA 1
ATOM 643 C C . ARG A 1 81 ? -13.699 -6.968 26.391 1.00 84.25 81 ARG A C 1
ATOM 645 O O . ARG A 1 81 ? -12.922 -6.997 27.339 1.00 84.25 81 ARG A O 1
ATOM 652 N N . LEU A 1 82 ? -13.251 -6.945 25.133 1.00 86.56 82 LEU A N 1
ATOM 653 C CA . LEU A 1 82 ? -11.821 -6.910 24.797 1.00 86.56 82 LEU A CA 1
ATOM 654 C C . LEU A 1 82 ? -11.144 -5.592 25.207 1.00 86.56 82 LEU A C 1
ATOM 656 O O . LEU A 1 82 ? -9.982 -5.604 25.618 1.00 86.56 82 LEU A O 1
ATOM 660 N N . ARG A 1 83 ? -11.840 -4.451 25.112 1.00 84.88 83 ARG A N 1
ATOM 661 C CA . ARG A 1 83 ? -11.298 -3.159 25.565 1.00 84.88 83 ARG A CA 1
ATOM 662 C C . ARG A 1 83 ? -11.205 -3.066 27.082 1.00 84.88 83 ARG A C 1
ATOM 664 O O . ARG A 1 83 ? -10.236 -2.493 27.572 1.00 84.88 83 ARG A O 1
ATOM 671 N N . GLU A 1 84 ? -12.172 -3.625 27.801 1.00 89.19 84 GLU A N 1
ATOM 672 C CA . GLU A 1 84 ? -12.135 -3.732 29.264 1.00 89.19 84 GLU A CA 1
ATOM 673 C C . GLU A 1 84 ? -10.929 -4.558 29.713 1.00 89.19 84 GLU A C 1
ATOM 675 O O . GLU A 1 84 ? -10.079 -4.044 30.436 1.00 89.19 84 GLU A O 1
ATOM 680 N N . LEU A 1 85 ? -10.752 -5.756 29.145 1.00 87.50 85 LEU A N 1
ATOM 681 C CA . LEU A 1 85 ? -9.584 -6.602 29.411 1.00 87.50 85 LEU A CA 1
ATOM 682 C C . LEU A 1 85 ? -8.257 -5.899 29.086 1.00 87.50 85 LEU A C 1
ATOM 684 O O . LEU A 1 85 ? -7.275 -6.053 29.811 1.00 87.50 85 LEU A O 1
ATOM 688 N N . LYS A 1 86 ? -8.205 -5.104 28.007 1.00 85.19 86 LYS A N 1
ATOM 689 C CA . LYS A 1 86 ? -7.014 -4.306 27.676 1.00 85.19 86 LYS A CA 1
ATOM 690 C C . LYS A 1 86 ? -6.734 -3.242 28.744 1.00 85.19 86 LYS A C 1
ATOM 692 O O . LYS A 1 86 ? -5.576 -3.074 29.108 1.00 85.19 86 LYS A O 1
ATOM 697 N N . ARG A 1 87 ? -7.758 -2.541 29.249 1.00 83.62 87 ARG A N 1
ATOM 698 C CA . ARG A 1 87 ? -7.605 -1.528 30.313 1.00 83.62 87 ARG A CA 1
ATOM 699 C C . ARG A 1 87 ? -7.153 -2.147 31.630 1.00 83.62 87 ARG A C 1
ATOM 701 O O . ARG A 1 87 ? -6.215 -1.631 32.225 1.00 83.62 87 ARG A O 1
ATOM 708 N N . GLU A 1 88 ? -7.764 -3.254 32.037 1.00 82.12 88 GLU A N 1
ATOM 709 C CA . GLU A 1 88 ? -7.385 -3.994 33.248 1.00 82.12 88 GLU A CA 1
ATOM 710 C C . GLU A 1 88 ? -5.930 -4.462 33.178 1.00 82.12 88 GLU A C 1
ATOM 712 O O . GLU A 1 88 ? -5.163 -4.305 34.123 1.00 82.12 88 GLU A O 1
ATOM 717 N N . ARG A 1 89 ? -5.502 -4.975 32.021 1.00 78.50 89 ARG A N 1
ATOM 718 C CA . ARG A 1 89 ? -4.126 -5.442 31.833 1.00 78.50 89 ARG A CA 1
ATOM 719 C C . ARG A 1 89 ? -3.104 -4.301 31.782 1.00 78.50 89 ARG A C 1
ATOM 721 O O . ARG A 1 89 ? -1.949 -4.518 32.129 1.00 78.50 89 ARG A O 1
ATOM 728 N N . SER A 1 90 ? -3.515 -3.106 31.358 1.00 72.44 90 SER A N 1
ATOM 729 C CA . SER A 1 90 ? -2.673 -1.904 31.345 1.00 72.44 90 SER A CA 1
ATOM 730 C C . SER A 1 90 ? -2.598 -1.182 32.692 1.00 72.44 90 SER A C 1
ATOM 732 O O . SER A 1 90 ? -1.668 -0.411 32.868 1.00 72.44 90 SER A O 1
ATOM 734 N N . SER A 1 91 ? -3.534 -1.399 33.625 1.00 68.69 91 SER A N 1
ATOM 735 C CA . SER A 1 91 ? -3.466 -0.809 34.975 1.00 68.69 91 SER A CA 1
ATOM 736 C C . SER A 1 91 ? -2.697 -1.667 35.983 1.00 68.69 91 SER A C 1
ATOM 738 O O . SER A 1 91 ? -2.478 -1.235 37.110 1.00 68.69 91 SER A O 1
ATOM 740 N N . VAL A 1 92 ? -2.369 -2.907 35.614 1.00 63.22 92 VAL A N 1
ATOM 741 C CA . VAL A 1 92 ? -1.629 -3.873 36.447 1.00 63.22 92 VAL A CA 1
ATOM 742 C C . VAL A 1 92 ? -0.117 -3.847 36.145 1.00 63.22 92 VAL A C 1
ATOM 744 O O . VAL A 1 92 ? 0.659 -4.497 36.843 1.00 63.22 92 VAL A O 1
ATOM 747 N N . LEU A 1 93 ? 0.308 -3.077 35.136 1.00 50.50 93 LEU A N 1
ATOM 748 C CA . LEU A 1 93 ? 1.707 -2.782 34.797 1.00 50.50 93 LEU A CA 1
ATOM 749 C C . LEU A 1 93 ? 2.045 -1.339 35.177 1.00 50.50 93 LEU A C 1
ATOM 751 O O . LEU A 1 93 ? 3.195 -1.121 35.614 1.00 50.50 93 LEU A O 1
#

Sequence (93 aa):
MVAALNSLVEVDESGVAWISGANTKVKEMHRQHPHLSMAQIHAALAYYYEHQADIDNQIEKDWHEVNELAARQPDSPLRQRLRELKRERSSVL

Mean predicted aligned error: 14.22 Å

Radius of gyration: 19.38 Å; Cα contacts (8 Å, |Δi|>4): 34; chains: 1; bounding box: 46×39×49 Å